Protein AF-A0A1I7RP13-F1 (afdb_monomer)

Solvent-accessible surface area (backbone atoms only — not comparable to full-atom values): 6396 Å² total; per-residue (Å²): 140,80,85,76,80,79,86,77,96,67,92,75,75,81,77,69,73,82,74,88,54,72,74,55,56,82,70,42,98,62,65,102,80,65,80,78,46,69,79,62,45,48,62,58,51,45,52,50,60,63,71,65,62,62,75,65,49,73,57,56,54,47,50,45,69,74,74,38,69,60,47,80,76,36,73,68,51,27,49,52,52,48,52,50,53,51,43,52,53,50,55,52,49,61,72,68,54,130

Sequence (98 aa):
MTHICGGNGTESAYKYGKPTLTCTARFSSAGSTHTWSIDSLLPAFMFVVVRSQLQHLGAEIRLVADFCPQVRCNGEIALMFTMLQSAYIQICKERSNP

Foldseek 3Di:
DDDDDDDDDDPPPPPPPDPPPVVLCVLDPDDDPDDDDPVSCLVVVLVCLVVVPDPPLVVVLVVCVVPPCCLVVPPVNVVVSVSSVVSVVVVVVVVVPD

Mean predicted aligned error: 12.42 Å

Structure (mmCIF, N/CA/C/O backbone):
data_AF-A0A1I7RP13-F1
#
_entry.id   AF-A0A1I7RP13-F1
#
loop_
_atom_site.group_PDB
_atom_site.id
_atom_site.type_symbol
_atom_site.label_atom_id
_atom_site.label_alt_id
_atom_site.label_comp_id
_atom_site.label_asym_id
_atom_site.label_entity_id
_atom_site.label_seq_id
_atom_site.pdbx_PDB_ins_code
_atom_site.Cartn_x
_atom_site.Cartn_y
_atom_site.Cartn_z
_atom_site.occupancy
_atom_site.B_iso_or_equiv
_atom_site.auth_seq_id
_atom_site.auth_comp_id
_atom_site.auth_asym_id
_atom_site.auth_atom_id
_atom_site.pdbx_PDB_model_num
ATOM 1 N N . MET A 1 1 ? 15.307 -22.060 -15.946 1.00 39.72 1 MET A N 1
ATOM 2 C CA . MET A 1 1 ? 15.306 -20.762 -16.652 1.00 39.72 1 MET A CA 1
ATOM 3 C C . MET A 1 1 ? 15.032 -19.660 -15.632 1.00 39.72 1 MET A C 1
ATOM 5 O O . MET A 1 1 ? 13.934 -19.129 -15.562 1.00 39.72 1 MET A O 1
ATOM 9 N N . THR A 1 2 ? 15.998 -19.389 -14.756 1.00 32.62 2 THR A N 1
ATOM 10 C CA . THR A 1 2 ? 15.939 -18.313 -13.759 1.00 32.62 2 THR A CA 1
ATOM 11 C C . THR A 1 2 ? 16.735 -17.145 -14.318 1.00 32.62 2 THR A C 1
ATOM 13 O O . THR A 1 2 ? 17.959 -17.192 -14.386 1.00 32.62 2 THR A O 1
ATOM 16 N N . HIS A 1 3 ? 16.031 -16.123 -14.799 1.00 31.14 3 HIS A N 1
ATOM 17 C CA . HIS A 1 3 ? 16.658 -14.906 -15.296 1.00 31.14 3 HIS A CA 1
ATOM 18 C C . HIS A 1 3 ? 17.025 -14.032 -14.090 1.00 31.14 3 HIS A C 1
ATOM 20 O O . HIS A 1 3 ? 16.190 -13.307 -13.553 1.00 31.14 3 HIS A O 1
ATOM 26 N N . ILE A 1 4 ? 18.266 -14.166 -13.621 1.00 50.38 4 ILE A N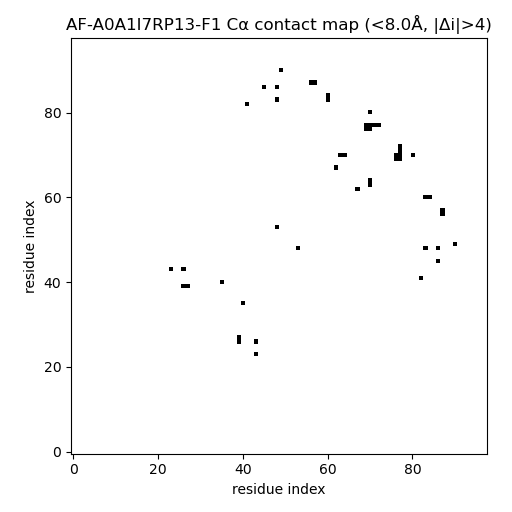 1
ATOM 27 C CA . ILE A 1 4 ? 18.866 -13.257 -12.644 1.00 50.38 4 ILE A CA 1
ATOM 28 C C . ILE A 1 4 ? 19.181 -11.959 -13.390 1.00 50.38 4 ILE A C 1
ATOM 30 O O . ILE A 1 4 ? 20.082 -11.923 -14.225 1.00 50.38 4 ILE A O 1
ATOM 34 N N . CYS A 1 5 ? 18.414 -10.899 -13.128 1.00 43.59 5 CYS A N 1
ATOM 35 C CA . CYS A 1 5 ? 18.756 -9.567 -13.616 1.00 43.59 5 CYS A CA 1
ATOM 36 C C . CYS A 1 5 ? 19.941 -9.052 -12.789 1.00 43.59 5 CYS A C 1
ATOM 38 O O . CYS A 1 5 ? 19.821 -8.851 -11.581 1.00 43.59 5 CYS A O 1
ATOM 40 N N . GLY A 1 6 ? 21.093 -8.923 -13.450 1.00 37.78 6 GLY A N 1
ATOM 41 C CA . GLY A 1 6 ? 22.356 -8.498 -12.860 1.00 37.78 6 GLY A CA 1
ATOM 42 C C . GLY A 1 6 ? 22.275 -7.114 -12.223 1.00 37.78 6 GLY A C 1
ATOM 43 O O . GLY A 1 6 ? 21.700 -6.182 -12.784 1.00 37.78 6 GLY A O 1
ATOM 44 N N . GLY A 1 7 ? 22.875 -7.002 -11.041 1.00 44.38 7 GLY A N 1
ATOM 45 C CA . GLY A 1 7 ? 23.142 -5.726 -10.403 1.00 44.38 7 GLY A CA 1
ATOM 46 C C . GLY A 1 7 ? 24.355 -5.059 -11.039 1.00 44.38 7 GLY A C 1
ATOM 47 O O . GLY A 1 7 ? 25.403 -5.682 -11.166 1.00 44.38 7 GLY A O 1
ATOM 48 N N . ASN A 1 8 ? 24.213 -3.778 -11.363 1.00 36.03 8 ASN A N 1
ATOM 49 C CA . ASN A 1 8 ? 25.332 -2.851 -11.420 1.00 36.03 8 ASN A CA 1
ATOM 50 C C . ASN A 1 8 ? 25.060 -1.768 -10.378 1.00 36.03 8 ASN A C 1
ATOM 52 O O . ASN A 1 8 ? 24.105 -1.001 -10.491 1.00 36.03 8 ASN A O 1
ATOM 56 N N . GLY A 1 9 ? 25.887 -1.753 -9.333 1.00 42.88 9 GLY A N 1
ATOM 57 C CA . GLY A 1 9 ? 25.930 -0.671 -8.366 1.00 42.88 9 GLY A CA 1
ATOM 58 C C . GLY A 1 9 ? 26.467 0.586 -9.036 1.00 42.88 9 GLY A C 1
ATOM 59 O O . GLY A 1 9 ? 27.657 0.690 -9.312 1.00 42.88 9 GLY A O 1
ATOM 60 N N . THR A 1 10 ? 25.583 1.545 -9.274 1.00 36.41 10 THR A N 1
ATOM 61 C CA . THR A 1 10 ? 25.945 2.952 -9.422 1.00 36.41 10 THR A CA 1
ATOM 62 C C . THR A 1 10 ? 25.022 3.736 -8.512 1.00 36.41 10 THR A C 1
ATOM 64 O O . THR A 1 10 ? 23.804 3.710 -8.687 1.00 36.41 10 THR A O 1
ATOM 67 N N . GLU A 1 11 ? 25.632 4.373 -7.520 1.00 44.59 11 GLU A N 1
ATOM 68 C CA . GLU A 1 11 ? 25.069 5.315 -6.561 1.00 44.59 11 GLU A CA 1
ATOM 69 C C . GLU A 1 11 ? 24.115 6.304 -7.256 1.00 44.59 11 GLU A C 1
ATOM 71 O O . GLU A 1 11 ? 24.512 7.348 -7.769 1.00 44.59 11 GLU A O 1
ATOM 76 N N . SER A 1 12 ? 22.832 5.946 -7.326 1.00 36.12 12 SER A N 1
ATOM 77 C CA . SER A 1 12 ? 21.787 6.843 -7.807 1.00 36.12 12 SER A CA 1
ATOM 78 C C . SER A 1 12 ? 21.412 7.753 -6.654 1.00 36.12 12 SER A C 1
ATOM 80 O O . SER A 1 12 ? 20.497 7.478 -5.882 1.00 36.12 12 SER A O 1
ATOM 82 N N . ALA A 1 13 ? 22.160 8.846 -6.520 1.00 37.97 13 ALA A N 1
ATOM 83 C CA . ALA A 1 13 ? 21.709 10.008 -5.781 1.00 37.97 13 ALA A CA 1
ATOM 84 C C . ALA A 1 13 ? 20.325 10.387 -6.325 1.00 37.97 13 ALA A C 1
ATOM 86 O O . ALA A 1 13 ? 20.212 10.862 -7.456 1.00 37.97 13 ALA A O 1
ATOM 87 N N . TYR A 1 14 ? 19.278 10.117 -5.544 1.00 40.72 14 TYR A N 1
ATOM 88 C CA . TYR A 1 14 ? 17.891 10.397 -5.892 1.00 40.72 14 TYR A CA 1
ATOM 89 C C . TYR A 1 14 ? 17.730 11.886 -6.216 1.00 40.72 14 TYR A C 1
ATOM 91 O O . TYR A 1 14 ? 17.501 12.724 -5.344 1.00 40.72 14 TYR A O 1
ATOM 99 N N . LYS A 1 15 ? 17.856 12.233 -7.498 1.00 37.25 15 LYS A N 1
ATOM 100 C CA . LYS A 1 15 ? 17.541 13.551 -8.046 1.00 37.25 15 LYS A CA 1
ATOM 101 C C . LYS A 1 15 ? 16.044 13.644 -8.331 1.00 37.25 15 LYS A C 1
ATOM 103 O O . LYS A 1 15 ? 15.638 13.970 -9.441 1.00 37.25 15 LYS A O 1
ATOM 108 N N . TYR A 1 16 ? 15.209 13.405 -7.324 1.00 43.62 16 TYR A N 1
ATOM 109 C CA . TYR A 1 16 ? 13.884 14.015 -7.347 1.00 43.62 16 TYR A CA 1
ATOM 110 C C . TYR A 1 16 ? 14.104 15.501 -7.070 1.00 43.62 16 TYR A C 1
ATOM 112 O O . TYR A 1 16 ? 14.565 15.882 -5.993 1.00 43.62 16 TYR A O 1
ATOM 120 N N . GLY A 1 17 ? 13.898 16.327 -8.102 1.00 38.38 17 GLY A N 1
ATOM 121 C CA . GLY A 1 17 ? 14.048 17.777 -8.030 1.00 38.38 17 GLY A CA 1
ATOM 122 C C . GLY A 1 17 ? 13.388 18.298 -6.765 1.00 38.38 17 GLY A C 1
ATOM 123 O O . GLY A 1 17 ? 12.254 17.922 -6.495 1.00 38.38 17 GLY A O 1
ATOM 124 N N . LYS A 1 18 ? 14.134 19.086 -5.976 1.00 48.31 18 LYS A N 1
ATOM 125 C CA . LYS A 1 18 ? 13.728 19.546 -4.646 1.00 48.31 18 LYS A CA 1
ATOM 126 C C . LYS A 1 18 ? 12.289 20.061 -4.703 1.00 48.31 18 LYS A C 1
ATOM 128 O O . LYS A 1 18 ? 12.083 21.182 -5.172 1.00 48.31 18 LYS A O 1
ATOM 133 N N . PRO A 1 19 ? 11.293 19.299 -4.222 1.00 42.44 19 PRO A N 1
ATOM 134 C CA . PRO A 1 19 ? 10.023 19.907 -3.953 1.00 42.44 19 PRO A CA 1
ATOM 135 C C . PRO A 1 19 ? 10.292 20.704 -2.686 1.00 42.44 19 PRO A C 1
ATOM 137 O O . PRO A 1 19 ? 10.506 20.140 -1.612 1.00 42.44 19 PRO A O 1
ATOM 140 N N . THR A 1 20 ? 10.361 22.025 -2.813 1.00 50.00 20 THR A N 1
ATOM 141 C CA . THR A 1 20 ? 10.271 22.939 -1.674 1.00 50.00 20 THR A CA 1
ATOM 142 C C . THR A 1 20 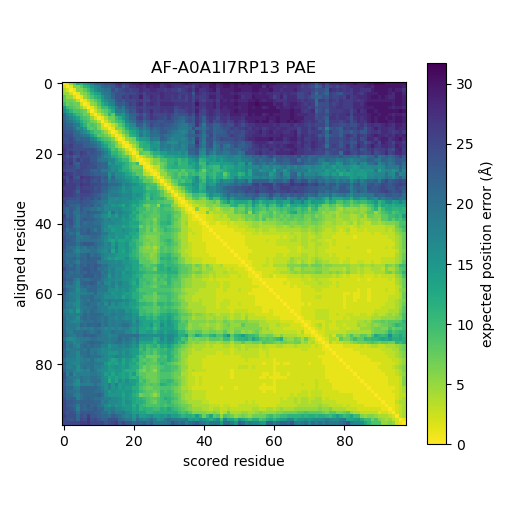? 8.857 22.815 -1.100 1.00 50.00 20 THR A C 1
ATOM 144 O O . THR A 1 20 ? 8.026 23.706 -1.217 1.00 50.00 20 THR A O 1
ATOM 147 N N . LEU A 1 21 ? 8.551 21.654 -0.529 1.00 51.31 21 LEU A N 1
ATOM 148 C CA . LEU A 1 21 ? 7.384 21.402 0.288 1.00 51.31 21 LEU A CA 1
ATOM 149 C C . LEU A 1 21 ? 7.786 21.840 1.693 1.00 51.31 21 LEU A C 1
ATOM 151 O O . LEU A 1 21 ? 8.312 21.071 2.494 1.00 51.31 21 LEU A O 1
ATOM 155 N N . THR A 1 22 ? 7.575 23.122 1.979 1.00 51.62 22 THR A N 1
ATOM 156 C CA . THR A 1 22 ? 7.772 23.755 3.295 1.00 51.62 22 THR A CA 1
ATOM 157 C C . THR A 1 22 ? 7.090 22.994 4.439 1.00 51.62 22 THR A C 1
ATOM 159 O O . THR A 1 22 ? 7.497 23.135 5.590 1.00 51.62 22 THR A O 1
ATOM 162 N N . CYS A 1 23 ? 6.096 22.146 4.150 1.00 51.84 23 CYS A N 1
ATOM 163 C CA . CYS A 1 23 ? 5.424 21.307 5.140 1.00 51.84 23 CYS A CA 1
ATOM 164 C C . CYS A 1 23 ? 6.300 20.176 5.708 1.00 51.84 23 CYS A C 1
ATOM 166 O O . CYS A 1 23 ? 6.069 19.771 6.847 1.00 51.84 23 CYS A O 1
ATOM 168 N N . THR A 1 24 ? 7.331 19.707 4.996 1.00 52.53 24 THR A N 1
ATOM 169 C CA . THR A 1 24 ? 8.203 18.635 5.505 1.00 52.53 24 THR A CA 1
ATOM 170 C C . THR A 1 24 ? 9.202 19.150 6.546 1.00 52.53 24 THR A C 1
ATOM 172 O O . T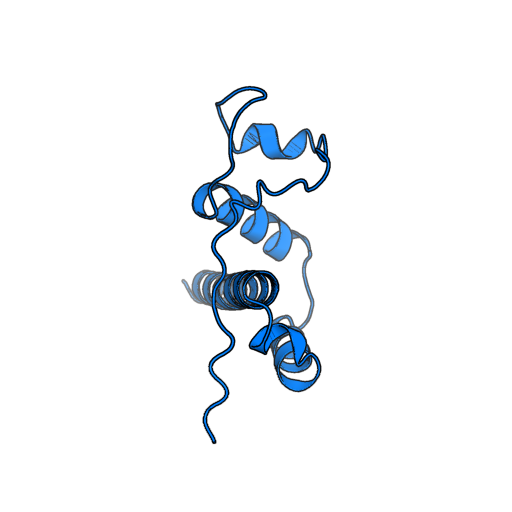HR A 1 24 ? 9.646 18.384 7.391 1.00 52.53 24 THR A O 1
ATOM 175 N N . ALA A 1 25 ? 9.491 20.458 6.590 1.00 56.34 25 ALA A N 1
ATOM 176 C CA . ALA A 1 25 ? 10.358 21.054 7.617 1.00 56.34 25 ALA A CA 1
ATOM 177 C C . ALA A 1 25 ? 9.835 20.836 9.052 1.00 56.34 25 ALA A C 1
ATOM 179 O O . ALA A 1 25 ? 10.608 20.826 10.000 1.00 56.34 25 ALA A O 1
ATOM 180 N N . ARG A 1 26 ? 8.526 20.604 9.230 1.00 58.84 26 ARG A N 1
ATOM 181 C CA . ARG A 1 26 ? 7.946 20.224 10.533 1.00 58.84 26 ARG A CA 1
ATOM 182 C C . ARG A 1 26 ? 8.388 18.838 11.015 1.00 58.84 26 ARG A C 1
ATOM 184 O O . ARG A 1 26 ? 8.310 18.581 12.209 1.00 58.84 26 ARG A O 1
ATOM 191 N N . PHE A 1 27 ? 8.829 17.965 10.112 1.00 56.12 27 PHE A N 1
ATOM 192 C CA . PHE A 1 27 ? 9.245 16.593 10.415 1.00 56.12 27 PHE A CA 1
ATOM 193 C C . PHE A 1 27 ? 10.771 16.423 10.500 1.00 56.12 27 PHE A C 1
ATOM 195 O O . PHE A 1 27 ? 11.232 15.351 10.877 1.00 56.12 27 PHE A O 1
ATOM 202 N N . SER A 1 28 ? 11.567 17.454 10.183 1.00 51.22 28 SER A N 1
ATOM 203 C CA . SER A 1 28 ? 13.028 17.418 10.333 1.00 51.22 28 SER A CA 1
ATOM 204 C C . SER A 1 28 ? 13.545 18.695 10.975 1.00 51.22 28 SER A C 1
ATOM 206 O O . SER A 1 28 ? 13.284 19.797 10.506 1.00 51.22 28 SER A O 1
ATOM 208 N N . SER A 1 29 ? 14.330 18.532 12.039 1.00 51.72 29 SER A N 1
ATOM 209 C CA . SER A 1 29 ? 15.040 19.631 12.701 1.00 51.72 29 SER A CA 1
ATOM 210 C C . SER A 1 29 ? 16.317 20.055 11.954 1.00 51.72 29 SER A C 1
ATOM 212 O O . SER A 1 29 ? 17.007 20.967 12.410 1.00 51.72 29 SER A O 1
ATOM 214 N N . ALA A 1 30 ? 16.677 19.393 10.848 1.00 52.50 30 ALA A N 1
ATOM 215 C CA . ALA A 1 30 ? 17.935 19.614 10.144 1.00 52.50 30 ALA A CA 1
ATOM 216 C C . ALA A 1 30 ? 17.718 20.436 8.864 1.00 52.50 30 ALA A C 1
ATOM 218 O O . ALA A 1 30 ? 16.813 20.165 8.079 1.00 52.50 30 ALA A O 1
ATOM 219 N N . GLY A 1 31 ? 18.562 21.455 8.671 1.00 54.88 31 GLY A N 1
ATOM 220 C CA . GLY A 1 31 ? 18.524 22.381 7.538 1.00 54.88 31 GLY A CA 1
ATOM 221 C C . GLY A 1 31 ? 18.709 21.734 6.155 1.00 54.88 31 GLY A C 1
ATOM 222 O O . GLY A 1 31 ? 18.692 20.519 5.982 1.00 54.88 31 GLY A O 1
ATOM 223 N N . SER A 1 32 ? 18.889 22.583 5.142 1.00 53.28 32 SER A N 1
ATOM 224 C CA . SER A 1 32 ? 18.742 22.344 3.689 1.00 53.28 32 SER A CA 1
ATOM 225 C C . SER A 1 32 ? 19.573 21.219 3.026 1.00 53.28 32 SER A C 1
ATOM 227 O O . SER A 1 32 ? 19.496 21.050 1.799 1.00 53.28 32 SER A O 1
ATOM 229 N N . THR A 1 33 ? 20.316 20.426 3.801 1.00 58.25 33 THR A N 1
ATOM 230 C CA . THR A 1 33 ? 21.181 19.308 3.382 1.00 58.25 33 THR A CA 1
ATOM 231 C C . THR A 1 33 ? 20.778 17.952 3.982 1.00 58.25 33 THR A C 1
ATOM 233 O O . THR A 1 33 ? 21.564 17.010 3.951 1.00 58.25 33 THR A O 1
ATOM 236 N N . HI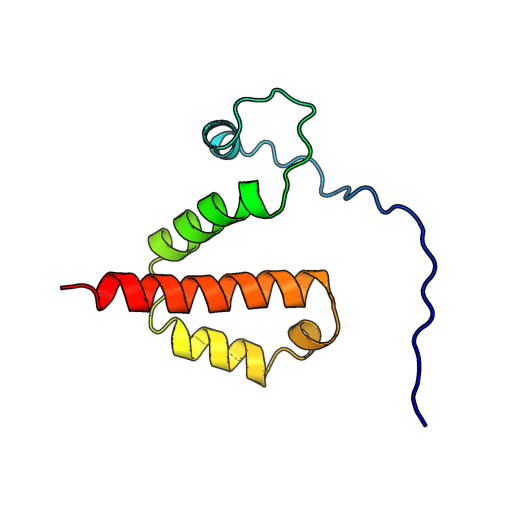S A 1 34 ? 19.567 17.817 4.528 1.00 59.09 34 HIS A N 1
ATOM 237 C CA . HIS A 1 34 ? 19.124 16.559 5.129 1.00 59.09 34 HIS A CA 1
ATOM 238 C C . HIS A 1 34 ? 18.677 15.521 4.080 1.00 59.09 34 HIS A C 1
ATOM 240 O O . HIS A 1 34 ? 17.714 15.743 3.341 1.00 59.09 34 HIS A O 1
ATOM 246 N N . THR A 1 35 ? 19.354 14.369 4.032 1.00 63.50 35 THR A N 1
ATOM 247 C CA . THR A 1 35 ? 18.881 13.169 3.328 1.00 63.50 35 THR A CA 1
ATOM 248 C C . THR A 1 35 ? 17.823 12.483 4.180 1.00 63.50 35 THR A C 1
ATOM 250 O O . THR A 1 35 ? 18.131 11.956 5.247 1.00 63.50 35 THR A O 1
ATOM 253 N N . TRP A 1 36 ? 16.576 12.508 3.720 1.00 67.94 36 TRP A N 1
ATOM 254 C CA . TRP A 1 36 ? 15.461 11.891 4.430 1.00 67.94 36 TRP A CA 1
ATOM 255 C C . TRP A 1 36 ? 15.603 10.370 4.415 1.00 67.94 36 TRP A C 1
ATOM 257 O O . TRP A 1 36 ? 15.591 9.761 3.345 1.00 67.94 36 TRP A O 1
ATOM 267 N N . SER A 1 37 ? 15.718 9.761 5.599 1.00 76.94 37 SER A N 1
ATOM 268 C CA . SER A 1 37 ? 15.512 8.318 5.727 1.00 76.94 37 SER A CA 1
ATOM 269 C C . SER A 1 37 ? 14.039 7.997 5.490 1.00 76.94 37 SER A C 1
ATOM 271 O O . SER A 1 37 ? 13.150 8.808 5.774 1.00 76.94 37 SER A O 1
ATOM 273 N N . ILE A 1 38 ? 13.773 6.781 5.026 1.00 74.25 38 ILE A N 1
ATOM 274 C CA . ILE A 1 38 ? 12.420 6.238 4.926 1.00 74.25 38 ILE A CA 1
ATOM 275 C C . ILE A 1 38 ? 11.674 6.300 6.267 1.00 74.25 38 ILE A C 1
ATOM 277 O O . ILE A 1 38 ? 10.490 6.630 6.288 1.00 74.25 38 ILE A O 1
ATOM 281 N N . ASP A 1 39 ? 12.376 6.108 7.387 1.00 81.06 39 ASP A N 1
ATOM 282 C CA . ASP A 1 39 ? 11.807 6.218 8.737 1.00 81.06 39 ASP A CA 1
ATOM 283 C C . ASP A 1 39 ? 11.332 7.636 9.067 1.00 81.06 39 ASP A C 1
ATOM 285 O O . ASP A 1 39 ? 10.358 7.820 9.790 1.00 81.06 39 ASP A O 1
ATOM 289 N N . SER A 1 40 ? 11.995 8.655 8.517 1.00 79.94 40 SER A N 1
ATOM 290 C CA . SER A 1 40 ? 11.605 10.056 8.701 1.00 79.94 40 SER A CA 1
ATOM 291 C C . SER A 1 40 ? 10.434 10.449 7.795 1.00 79.94 40 SER A C 1
ATOM 293 O O . SER A 1 40 ? 9.678 11.362 8.125 1.00 79.94 40 SER A O 1
ATOM 295 N N . LEU A 1 41 ? 10.266 9.762 6.660 1.00 79.06 41 LEU A N 1
ATOM 296 C CA . LEU A 1 41 ? 9.179 10.002 5.708 1.00 79.06 41 LEU A CA 1
ATOM 297 C C . LEU A 1 41 ? 7.890 9.255 6.085 1.00 79.06 41 LEU A C 1
ATOM 299 O O . LEU A 1 41 ? 6.793 9.754 5.827 1.00 79.06 41 LEU A O 1
ATOM 303 N N . LEU A 1 42 ? 8.005 8.082 6.711 1.00 84.44 42 LEU A N 1
ATOM 304 C CA . LEU A 1 42 ? 6.872 7.214 7.035 1.00 84.44 42 LEU A CA 1
ATOM 305 C C . LEU A 1 42 ? 5.778 7.903 7.886 1.00 84.44 42 LEU A C 1
ATOM 307 O O . LEU A 1 42 ? 4.601 7.747 7.553 1.00 84.44 42 LEU A O 1
ATOM 311 N N . PRO A 1 43 ? 6.091 8.723 8.912 1.00 85.88 43 PRO A N 1
ATOM 312 C CA . PRO A 1 43 ? 5.077 9.456 9.673 1.00 85.88 43 PRO A CA 1
ATOM 313 C C . PRO A 1 43 ? 4.331 10.498 8.834 1.00 85.88 43 PRO A C 1
ATOM 315 O O . PRO A 1 43 ? 3.115 10.648 8.959 1.00 85.88 43 PRO A O 1
ATOM 318 N N . ALA A 1 44 ? 5.041 11.203 7.948 1.00 86.06 44 ALA A N 1
ATOM 319 C CA . ALA A 1 44 ? 4.427 12.165 7.039 1.00 86.06 44 ALA A CA 1
ATOM 320 C C . ALA A 1 44 ? 3.517 11.455 6.026 1.00 86.06 44 ALA A C 1
ATOM 322 O O . ALA A 1 44 ? 2.404 11.911 5.760 1.00 86.06 44 ALA A O 1
ATOM 323 N N . PHE A 1 45 ? 3.952 10.301 5.515 1.00 88.75 45 PHE A N 1
ATOM 324 C CA . PHE A 1 45 ? 3.143 9.454 4.644 1.00 88.75 45 PHE A CA 1
ATOM 325 C C . PHE A 1 45 ? 1.861 8.981 5.344 1.00 88.75 45 PHE A C 1
ATOM 327 O O . PHE A 1 45 ? 0.767 9.175 4.817 1.00 88.75 45 PHE A O 1
ATOM 334 N N . MET A 1 46 ? 1.974 8.452 6.565 1.00 90.62 46 MET A N 1
ATOM 335 C CA . MET A 1 46 ? 0.827 8.062 7.393 1.00 90.62 46 MET A CA 1
ATOM 336 C C . MET A 1 46 ? -0.157 9.217 7.591 1.00 90.62 46 MET A C 1
ATOM 338 O O . MET A 1 46 ? -1.360 9.050 7.390 1.00 90.62 46 MET A O 1
ATOM 342 N N . PHE A 1 47 ? 0.348 10.407 7.929 1.00 91.12 47 PHE A N 1
ATOM 343 C CA . PHE A 1 47 ? -0.481 11.599 8.097 1.00 91.12 47 PHE A CA 1
ATOM 344 C C . PHE A 1 47 ? -1.289 11.918 6.833 1.00 91.12 47 PHE A C 1
ATOM 346 O O . PHE A 1 47 ? -2.492 12.178 6.915 1.00 91.12 47 PHE A O 1
ATOM 353 N N . VAL A 1 48 ? -0.652 11.859 5.661 1.00 91.88 48 VAL A N 1
ATOM 354 C CA . VAL A 1 48 ? -1.319 12.095 4.374 1.00 91.88 48 VAL A CA 1
ATOM 355 C C . VAL A 1 48 ? -2.383 11.031 4.099 1.00 91.88 48 VAL A C 1
ATOM 357 O O . VAL A 1 48 ? -3.501 11.393 3.738 1.00 91.88 48 VAL A O 1
ATOM 360 N N . VAL A 1 49 ? -2.080 9.747 4.314 1.00 93.00 49 VAL A N 1
ATOM 361 C CA . VAL A 1 49 ? -3.025 8.634 4.089 1.00 93.00 49 VAL A CA 1
ATOM 362 C C . VAL A 1 49 ? -4.249 8.728 5.006 1.00 93.00 49 VAL A C 1
ATOM 364 O O . VAL A 1 49 ? -5.369 8.465 4.576 1.00 93.00 49 VAL A O 1
ATOM 367 N N . VAL A 1 50 ? -4.069 9.141 6.262 1.00 91.00 50 VAL A N 1
ATOM 368 C CA . VAL A 1 50 ? -5.192 9.344 7.190 1.00 91.00 50 VAL A CA 1
ATOM 369 C C . VAL A 1 50 ? -6.042 10.542 6.761 1.00 91.00 50 VAL A C 1
ATOM 371 O O . VAL A 1 50 ? -7.274 10.478 6.767 1.00 91.00 50 VAL A O 1
ATOM 374 N N . ARG A 1 51 ? -5.402 11.653 6.379 1.00 90.88 51 ARG A N 1
ATOM 375 C CA . ARG A 1 51 ? -6.098 12.905 6.040 1.00 90.88 51 ARG A CA 1
ATOM 376 C C . ARG A 1 51 ? -6.765 12.882 4.673 1.00 90.88 51 ARG A C 1
ATOM 378 O O . ARG A 1 51 ? -7.716 13.637 4.487 1.00 90.88 51 ARG A O 1
ATOM 385 N N . SER A 1 52 ? -6.315 12.032 3.755 1.00 91.75 52 SER A N 1
ATOM 386 C CA . SER A 1 52 ? -6.929 11.870 2.436 1.00 91.75 52 SER A CA 1
ATOM 387 C C . SER A 1 52 ? -8.304 11.199 2.488 1.00 91.75 52 SER A C 1
ATOM 389 O O . SER A 1 52 ? -9.038 11.287 1.510 1.00 91.75 52 SER A O 1
ATOM 391 N N . GLN A 1 53 ? -8.677 10.575 3.618 1.00 90.19 53 GLN A N 1
ATOM 392 C CA . GLN A 1 53 ? -9.995 9.960 3.833 1.00 90.19 53 GLN A CA 1
ATOM 393 C C . GLN A 1 53 ? -10.407 9.012 2.694 1.00 90.19 53 GLN A C 1
ATOM 395 O O . GLN A 1 53 ? -11.563 9.004 2.264 1.00 90.19 53 GLN A O 1
ATOM 400 N N . LEU A 1 54 ? -9.453 8.214 2.201 1.00 90.25 54 LEU A N 1
ATOM 401 C CA 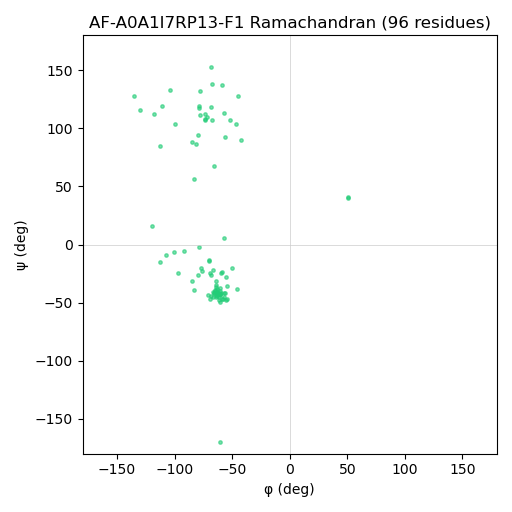. LEU A 1 54 ? -9.684 7.264 1.114 1.00 90.25 54 LEU A CA 1
ATOM 402 C C . LEU A 1 54 ? -10.807 6.293 1.491 1.00 90.25 54 LEU A C 1
ATOM 404 O O . LEU A 1 54 ? -10.682 5.487 2.419 1.00 90.25 54 LEU A O 1
ATOM 408 N N . GLN A 1 55 ? -11.922 6.394 0.770 1.00 91.75 55 GLN A N 1
ATOM 409 C CA . GLN A 1 55 ? -13.064 5.511 0.958 1.00 91.75 55 GLN A CA 1
ATOM 410 C C . GLN A 1 55 ? -12.684 4.103 0.516 1.00 91.75 55 GLN A C 1
ATOM 412 O O . GLN A 1 55 ? -12.006 3.923 -0.489 1.00 91.75 55 GLN A O 1
ATOM 417 N N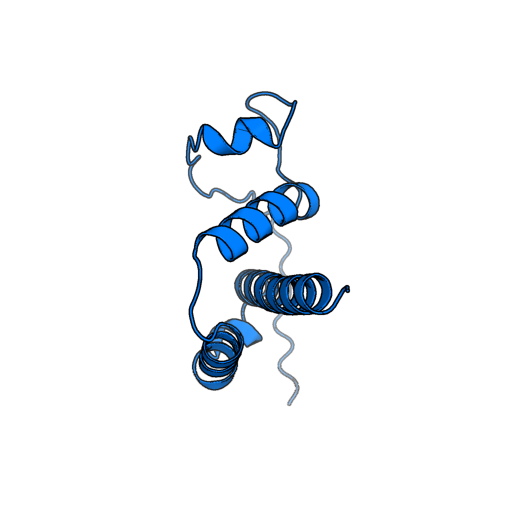 . HIS A 1 56 ? -13.106 3.107 1.294 1.00 93.44 56 HIS A N 1
ATOM 418 C CA . HIS A 1 56 ? -12.844 1.694 1.006 1.00 93.44 56 HIS A CA 1
ATOM 419 C C . HIS A 1 56 ? -11.361 1.392 0.716 1.00 93.44 56 HIS A C 1
ATOM 421 O O . HIS A 1 56 ? -11.054 0.570 -0.141 1.00 93.44 56 HIS A O 1
ATOM 427 N N . LEU A 1 57 ? -10.436 2.021 1.455 1.00 93.19 57 LEU A N 1
ATOM 428 C CA . LEU A 1 57 ? -8.986 1.915 1.236 1.00 93.19 57 LEU A CA 1
ATOM 429 C C . LEU A 1 57 ? -8.484 0.471 1.021 1.00 93.19 57 LEU A C 1
ATOM 431 O O . LEU A 1 57 ? -7.635 0.235 0.167 1.00 93.19 57 LEU A O 1
ATOM 435 N N . GLY A 1 58 ? -9.032 -0.515 1.738 1.00 94.69 58 GLY A N 1
ATOM 436 C CA . GLY A 1 58 ? -8.674 -1.924 1.544 1.00 94.69 58 GLY A CA 1
ATOM 437 C C . GLY A 1 58 ? -9.034 -2.490 0.159 1.00 94.69 58 GLY A C 1
ATOM 438 O O . GLY A 1 58 ? -8.285 -3.309 -0.372 1.00 94.69 58 GLY A O 1
ATOM 439 N N . ALA A 1 59 ? -10.145 -2.052 -0.442 1.00 96.62 59 ALA A N 1
ATOM 440 C CA . ALA A 1 59 ? -10.530 -2.431 -1.803 1.00 96.62 59 ALA A CA 1
ATOM 441 C C . ALA A 1 59 ? -9.612 -1.778 -2.844 1.00 96.62 59 ALA A C 1
ATOM 443 O O . ALA A 1 59 ? -9.125 -2.473 -3.732 1.00 96.62 59 ALA A O 1
ATOM 444 N N . GLU A 1 60 ? -9.296 -0.491 -2.685 1.00 96.56 60 GLU A N 1
ATOM 445 C CA . GLU A 1 60 ? -8.374 0.223 -3.580 1.00 96.56 60 GLU A CA 1
ATOM 446 C C . GLU A 1 60 ? -6.967 -0.394 -3.560 1.00 96.56 60 GLU A C 1
ATOM 448 O O . GLU A 1 60 ? -6.351 -0.606 -4.604 1.00 96.56 60 GLU A O 1
ATOM 453 N N . ILE A 1 61 ? -6.468 -0.776 -2.378 1.00 95.88 61 ILE A N 1
ATOM 454 C CA . ILE A 1 61 ? -5.186 -1.488 -2.248 1.00 95.88 61 ILE A CA 1
ATOM 455 C C . ILE A 1 61 ? -5.218 -2.819 -3.007 1.00 95.88 61 ILE A C 1
ATOM 457 O O . ILE A 1 61 ? -4.247 -3.164 -3.682 1.00 95.88 61 ILE A O 1
ATOM 461 N N . ARG A 1 62 ? -6.318 -3.576 -2.913 1.00 96.06 62 ARG A N 1
ATOM 462 C CA . ARG A 1 62 ? -6.467 -4.842 -3.643 1.00 96.06 62 ARG A CA 1
ATOM 463 C C . ARG A 1 62 ? -6.526 -4.620 -5.152 1.00 96.06 62 ARG A C 1
ATOM 465 O O . ARG A 1 62 ? -5.838 -5.324 -5.881 1.00 96.06 62 ARG A O 1
ATOM 472 N N . LEU A 1 63 ? -7.251 -3.597 -5.602 1.00 96.12 63 LEU A N 1
ATOM 473 C CA . LEU A 1 63 ? -7.301 -3.204 -7.009 1.00 96.12 63 LEU A CA 1
ATOM 474 C C . LEU A 1 63 ? -5.887 -2.945 -7.548 1.00 96.12 63 LEU A C 1
ATOM 476 O O . LEU A 1 63 ? -5.508 -3.499 -8.578 1.00 96.12 63 LEU A O 1
ATOM 480 N N . VAL A 1 64 ? -5.067 -2.179 -6.826 1.00 94.88 64 VAL A N 1
ATOM 481 C CA . VAL A 1 64 ? -3.675 -1.926 -7.230 1.00 94.88 64 VAL A CA 1
ATOM 482 C C . VAL A 1 64 ? -2.844 -3.218 -7.248 1.00 94.88 64 VAL A C 1
ATOM 484 O O . VAL A 1 64 ? -2.085 -3.435 -8.192 1.00 94.88 64 VAL A O 1
ATOM 487 N N . ALA A 1 65 ? -2.991 -4.100 -6.254 1.00 93.62 65 ALA A N 1
ATOM 488 C CA . ALA A 1 65 ? -2.264 -5.376 -6.218 1.00 93.62 65 ALA A CA 1
ATOM 489 C C . ALA A 1 65 ? -2.582 -6.281 -7.424 1.00 93.62 65 ALA A C 1
ATOM 491 O O . ALA A 1 65 ? -1.691 -6.957 -7.955 1.00 93.62 65 ALA A O 1
ATOM 492 N N . ASP A 1 66 ? -3.843 -6.278 -7.853 1.00 95.31 66 ASP A N 1
ATOM 493 C CA . ASP A 1 66 ? -4.341 -7.164 -8.900 1.00 95.31 66 ASP A CA 1
ATOM 494 C C . ASP A 1 66 ? -4.044 -6.610 -10.301 1.00 95.31 66 ASP A C 1
ATOM 496 O O . ASP A 1 66 ? -3.635 -7.363 -11.190 1.00 95.31 66 ASP A O 1
ATOM 500 N N . PHE A 1 67 ? -4.167 -5.291 -10.493 1.00 96.06 67 PHE A N 1
ATOM 501 C CA . PHE A 1 67 ? -4.122 -4.664 -11.820 1.00 96.06 67 PHE A CA 1
ATOM 502 C C . PHE A 1 67 ? -2.848 -3.864 -12.127 1.00 96.06 67 PHE A C 1
ATOM 504 O O . PHE A 1 67 ? -2.637 -3.490 -13.282 1.00 96.06 67 PHE A O 1
ATOM 511 N N . CYS A 1 68 ? -1.960 -3.620 -11.158 1.00 93.56 68 CYS A N 1
ATOM 512 C CA . CYS A 1 68 ? -0.724 -2.863 -11.387 1.00 93.56 68 CYS A CA 1
ATOM 513 C C . CYS A 1 68 ? 0.525 -3.753 -11.241 1.00 93.56 68 CYS A C 1
ATOM 515 O O . CYS A 1 68 ? 1.164 -3.742 -10.192 1.00 93.56 68 CYS A O 1
ATOM 517 N N . PRO A 1 69 ? 0.969 -4.482 -12.286 1.00 87.88 69 PRO A N 1
ATOM 518 C CA . PRO A 1 69 ? 2.111 -5.403 -12.187 1.00 87.88 69 PRO A CA 1
ATOM 519 C C . PRO A 1 69 ? 3.427 -4.718 -11.779 1.00 87.88 69 PRO A C 1
ATOM 521 O O . PRO A 1 69 ? 4.289 -5.349 -11.171 1.00 87.88 69 PRO A O 1
ATOM 524 N N . GLN A 1 70 ? 3.560 -3.416 -12.047 1.00 87.94 70 GLN A N 1
ATOM 525 C CA . GLN A 1 70 ? 4.703 -2.589 -11.651 1.00 87.94 70 GLN A CA 1
ATOM 526 C C . GLN A 1 70 ? 4.994 -2.602 -10.142 1.00 87.94 70 GLN A C 1
ATOM 528 O O . GLN A 1 70 ? 6.155 -2.473 -9.757 1.00 87.94 70 GLN A O 1
ATOM 533 N N . VAL A 1 71 ? 3.984 -2.829 -9.290 1.00 89.69 71 VAL A N 1
ATOM 534 C CA . VAL A 1 71 ? 4.177 -2.918 -7.830 1.00 89.69 71 VAL A CA 1
ATOM 535 C C . VAL A 1 71 ? 4.921 -4.186 -7.401 1.00 89.69 71 VAL A C 1
ATOM 537 O O . VAL A 1 71 ? 5.366 -4.265 -6.264 1.00 89.69 71 VAL A O 1
ATOM 540 N N . ARG A 1 72 ? 5.071 -5.177 -8.293 1.00 82.88 72 ARG A N 1
ATOM 541 C CA . ARG A 1 72 ? 5.825 -6.416 -8.033 1.00 82.88 72 ARG A CA 1
ATOM 542 C C . ARG A 1 72 ? 7.259 -6.378 -8.558 1.00 82.88 72 ARG A C 1
ATOM 544 O O . ARG A 1 72 ? 8.097 -7.122 -8.064 1.00 82.88 72 ARG A O 1
ATOM 551 N N . CYS A 1 73 ? 7.537 -5.556 -9.568 1.00 82.19 73 CYS A N 1
ATOM 552 C CA . CYS A 1 73 ? 8.794 -5.625 -10.320 1.00 82.19 73 CYS A CA 1
ATOM 553 C C . CYS A 1 73 ? 9.714 -4.415 -10.121 1.00 82.19 73 CYS A C 1
ATOM 555 O O . CYS A 1 73 ? 10.884 -4.493 -10.481 1.00 82.19 73 CYS A O 1
ATOM 557 N N . ASN A 1 74 ? 9.218 -3.308 -9.563 1.00 88.31 74 ASN A N 1
ATOM 558 C CA . ASN A 1 74 ? 10.024 -2.119 -9.291 1.00 88.31 74 ASN A CA 1
ATOM 559 C C . ASN A 1 74 ? 10.202 -1.939 -7.779 1.00 88.31 74 ASN A C 1
ATOM 561 O O . ASN A 1 74 ? 9.215 -1.749 -7.075 1.00 88.31 74 ASN A O 1
ATOM 565 N N . GLY A 1 75 ? 11.447 -1.974 -7.295 1.00 87.38 75 GLY A N 1
ATOM 566 C CA . GLY A 1 75 ? 11.770 -1.923 -5.866 1.00 87.38 75 GLY A CA 1
ATOM 567 C C . GLY A 1 75 ? 11.218 -0.691 -5.147 1.00 87.38 75 GLY A C 1
ATOM 568 O O . GLY A 1 75 ? 10.659 -0.828 -4.063 1.00 87.38 75 GLY A O 1
ATOM 569 N N . GLU A 1 76 ? 11.291 0.493 -5.760 1.00 87.50 76 GLU A N 1
ATOM 570 C CA . GLU A 1 76 ? 10.779 1.729 -5.150 1.00 87.50 76 GLU A CA 1
ATOM 571 C C . GLU A 1 76 ? 9.250 1.729 -5.063 1.00 87.50 76 GLU A C 1
ATOM 573 O O . GLU A 1 76 ? 8.678 1.998 -4.007 1.00 87.50 76 GLU A O 1
ATOM 578 N N . ILE A 1 77 ? 8.575 1.369 -6.159 1.00 90.06 77 ILE A N 1
ATOM 579 C CA . ILE A 1 77 ? 7.107 1.310 -6.203 1.00 90.06 77 ILE A CA 1
ATOM 580 C C . ILE A 1 77 ? 6.595 0.212 -5.265 1.00 90.06 77 ILE A C 1
ATOM 582 O O . ILE A 1 77 ? 5.631 0.432 -4.534 1.00 90.06 77 ILE A O 1
ATOM 586 N N . ALA A 1 78 ? 7.249 -0.951 -5.246 1.00 90.81 78 ALA A N 1
ATOM 587 C CA . ALA A 1 78 ? 6.934 -2.054 -4.342 1.00 90.81 78 ALA A CA 1
ATOM 588 C C . ALA A 1 78 ? 7.067 -1.631 -2.874 1.00 90.81 78 ALA A C 1
ATOM 590 O O . ALA A 1 78 ? 6.212 -1.950 -2.044 1.00 90.81 78 ALA A O 1
ATOM 591 N N . LEU A 1 79 ? 8.109 -0.863 -2.558 1.00 91.44 79 LEU A N 1
ATOM 592 C CA . LEU A 1 79 ? 8.336 -0.318 -1.228 1.00 91.44 79 LEU A CA 1
ATOM 593 C C . LEU A 1 79 ? 7.255 0.706 -0.841 1.00 91.44 79 LEU A C 1
ATOM 595 O O . LEU A 1 79 ? 6.691 0.605 0.249 1.00 91.44 79 LEU A O 1
ATOM 599 N N . MET A 1 80 ? 6.880 1.628 -1.732 1.00 92.56 80 MET A N 1
ATOM 600 C CA . MET A 1 80 ? 5.778 2.572 -1.479 1.00 92.56 80 MET A CA 1
ATOM 601 C C . MET A 1 80 ? 4.434 1.859 -1.300 1.00 92.56 80 MET A C 1
ATOM 603 O O . MET A 1 80 ? 3.657 2.208 -0.410 1.00 92.56 80 MET A O 1
ATOM 607 N N . PHE A 1 81 ? 4.173 0.829 -2.104 1.00 94.62 81 PHE A N 1
ATOM 608 C CA . PHE A 1 81 ? 2.963 0.023 -1.990 1.00 94.62 81 PHE A CA 1
ATOM 609 C C . PHE A 1 81 ? 2.917 -0.753 -0.665 1.00 94.62 81 PHE A C 1
ATOM 611 O O . PHE A 1 81 ? 1.884 -0.785 0.002 1.00 94.62 81 PHE A O 1
ATOM 618 N N . THR A 1 82 ? 4.056 -1.288 -0.223 1.00 93.69 82 THR A N 1
ATOM 619 C CA . THR A 1 82 ? 4.189 -1.939 1.090 1.00 93.69 82 THR A CA 1
ATOM 620 C C . THR A 1 82 ? 3.949 -0.949 2.234 1.00 93.69 82 THR A C 1
ATOM 622 O O . THR A 1 82 ? 3.232 -1.269 3.185 1.00 93.69 82 THR A O 1
ATOM 625 N N . MET A 1 83 ? 4.477 0.278 2.140 1.00 94.06 83 MET A N 1
ATOM 626 C CA . MET A 1 83 ? 4.194 1.336 3.121 1.00 94.06 83 MET A CA 1
ATOM 627 C C . MET A 1 83 ? 2.698 1.667 3.185 1.00 94.06 83 MET A C 1
ATOM 629 O O . MET A 1 83 ? 2.160 1.826 4.279 1.00 94.06 83 MET A O 1
ATOM 633 N N . LEU A 1 84 ? 2.002 1.705 2.043 1.00 94.62 84 LEU A N 1
ATOM 634 C CA . LEU A 1 84 ? 0.551 1.909 1.993 1.00 94.62 84 LEU A CA 1
ATOM 635 C C . LEU A 1 84 ? -0.227 0.760 2.654 1.00 94.62 84 LEU A C 1
ATOM 637 O O . LEU A 1 84 ? -1.157 1.010 3.421 1.00 94.62 84 LEU A O 1
ATOM 641 N N . GLN A 1 85 ? 0.163 -0.492 2.402 1.00 94.88 85 GLN A N 1
ATOM 642 C CA . GLN A 1 85 ? -0.439 -1.659 3.057 1.00 94.88 85 GLN A CA 1
ATOM 643 C C . GLN A 1 85 ? -0.241 -1.623 4.577 1.00 94.88 85 GLN A C 1
ATOM 645 O O . GLN A 1 85 ? -1.191 -1.838 5.332 1.00 94.88 85 GLN A O 1
ATOM 650 N N . SER A 1 86 ? 0.973 -1.301 5.028 1.00 93.88 86 SER A N 1
ATOM 651 C CA . SER A 1 86 ? 1.287 -1.130 6.449 1.00 93.88 86 SER A CA 1
ATOM 652 C C . SER A 1 86 ? 0.451 -0.010 7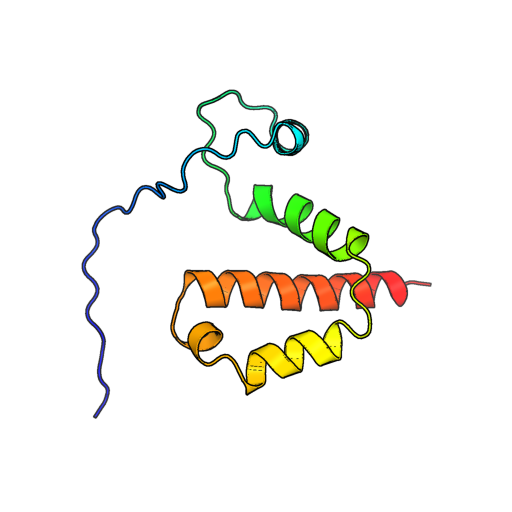.079 1.00 93.88 86 SER A C 1
ATOM 654 O O . SER A 1 86 ? -0.133 -0.196 8.148 1.00 93.88 86 SER A O 1
ATOM 656 N N . ALA A 1 87 ? 0.302 1.116 6.374 1.00 93.00 87 ALA A N 1
ATOM 657 C CA . ALA A 1 87 ? -0.543 2.226 6.799 1.00 93.00 87 ALA A CA 1
ATOM 658 C C . ALA A 1 87 ? -2.002 1.819 6.992 1.00 93.00 87 ALA A C 1
ATOM 660 O O . ALA A 1 87 ? -2.591 2.114 8.032 1.00 93.00 87 ALA A O 1
ATOM 661 N N . TYR A 1 88 ? -2.568 1.083 6.039 1.00 95.25 88 TYR A N 1
ATOM 662 C CA . TYR A 1 88 ? -3.921 0.552 6.166 1.00 95.25 88 TYR A CA 1
ATOM 663 C C . 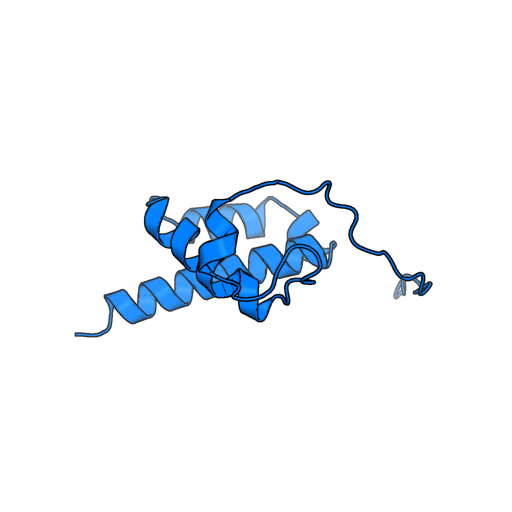TYR A 1 88 ? -4.077 -0.347 7.403 1.00 95.25 88 TYR A C 1
ATOM 665 O O . TYR A 1 88 ? -5.003 -0.145 8.1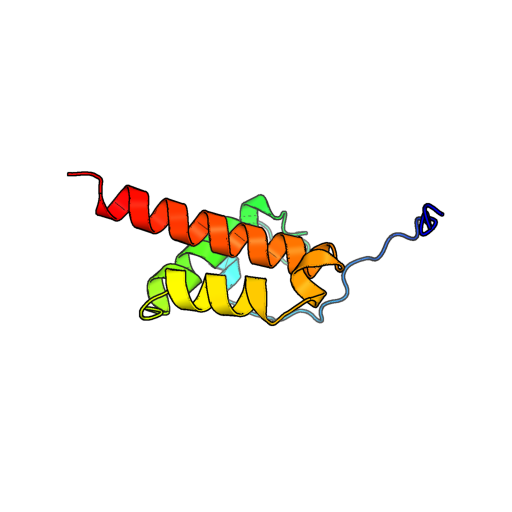88 1.00 95.25 88 TYR A O 1
ATOM 673 N N . ILE A 1 89 ? -3.146 -1.281 7.629 1.00 94.31 89 ILE A N 1
ATOM 674 C CA . ILE A 1 89 ? -3.173 -2.166 8.805 1.00 94.31 89 ILE A CA 1
ATOM 675 C C . ILE A 1 89 ? -3.103 -1.352 10.101 1.00 94.31 89 ILE A C 1
ATOM 677 O O . ILE A 1 89 ? -3.850 -1.634 11.039 1.00 94.31 89 ILE A O 1
ATOM 681 N N . GLN A 1 90 ? -2.239 -0.338 10.158 1.00 93.19 90 GLN A N 1
ATOM 682 C CA . GLN A 1 90 ? -2.100 0.520 11.331 1.00 93.19 90 GLN A CA 1
ATOM 683 C C . GLN A 1 90 ? -3.382 1.308 11.621 1.00 93.19 90 GLN A C 1
ATOM 685 O O . GLN A 1 90 ? -3.830 1.347 12.764 1.00 93.19 90 GLN A O 1
ATOM 690 N N . ILE A 1 91 ? -4.014 1.877 10.593 1.00 92.62 91 ILE A N 1
ATOM 691 C CA . ILE A 1 91 ? -5.293 2.589 10.726 1.00 92.62 91 ILE A CA 1
ATOM 692 C C . ILE A 1 91 ? -6.391 1.640 11.225 1.00 92.62 91 ILE A C 1
ATOM 694 O O . ILE A 1 91 ? -7.181 2.010 12.093 1.00 92.62 91 ILE A O 1
ATOM 698 N N . CYS A 1 92 ? -6.443 0.411 10.703 1.00 91.19 92 CYS A N 1
ATOM 699 C CA . CYS A 1 92 ? -7.390 -0.604 11.162 1.00 91.19 92 CYS A CA 1
ATOM 700 C C . CYS A 1 92 ? -7.164 -0.989 12.629 1.00 91.19 92 CYS A C 1
ATOM 702 O O . CYS A 1 92 ? -8.138 -1.120 13.367 1.00 91.19 92 CYS A O 1
ATOM 704 N N . LYS A 1 93 ? -5.904 -1.144 13.056 1.00 93.06 93 LYS A N 1
ATOM 705 C CA . LYS A 1 93 ? -5.558 -1.424 14.457 1.00 93.06 93 LYS A CA 1
ATOM 706 C C . LYS A 1 93 ? -5.999 -0.297 15.383 1.00 93.06 93 LYS A C 1
ATOM 708 O O . LYS A 1 93 ? -6.657 -0.581 16.374 1.00 93.06 93 LYS A O 1
ATOM 713 N N . GLU A 1 94 ? -5.702 0.953 15.033 1.00 90.25 94 GLU A N 1
ATOM 714 C CA . GLU A 1 94 ? -6.077 2.116 15.849 1.00 90.25 94 GLU A CA 1
ATOM 715 C C . GLU A 1 94 ? -7.599 2.274 15.947 1.00 90.25 94 GLU A C 1
ATOM 717 O O . GLU A 1 94 ? -8.125 2.589 17.005 1.00 90.25 94 GLU A O 1
ATOM 722 N N . ARG A 1 95 ? -8.337 1.978 14.867 1.00 84.75 95 ARG A N 1
ATOM 723 C CA . ARG A 1 95 ? -9.809 1.950 14.906 1.00 84.75 95 ARG A CA 1
ATOM 724 C C . ARG A 1 95 ? -10.389 0.807 15.736 1.00 84.75 95 ARG A C 1
ATOM 726 O O . ARG A 1 95 ? -11.533 0.908 16.163 1.00 84.75 95 ARG A O 1
ATOM 733 N N . SER A 1 96 ? -9.656 -0.294 15.875 1.00 83.88 96 SER A N 1
ATOM 734 C CA . SER A 1 96 ? -10.080 -1.472 16.635 1.00 83.88 96 SER A CA 1
ATOM 735 C C . SER A 1 96 ? -9.616 -1.437 18.094 1.00 83.88 96 SER A C 1
ATOM 737 O O . SER A 1 96 ? -9.969 -2.347 18.846 1.00 83.88 96 SER A O 1
ATOM 739 N N . ASN A 1 97 ? -8.810 -0.447 18.484 1.00 67.62 97 ASN A N 1
ATOM 740 C CA . ASN A 1 97 ? -8.391 -0.241 19.861 1.00 67.62 97 ASN A CA 1
ATOM 741 C C . ASN A 1 97 ? -9.551 0.442 20.621 1.00 67.62 97 ASN A C 1
ATOM 743 O O . ASN A 1 97 ? -9.975 1.513 20.182 1.00 67.62 97 ASN A O 1
ATOM 747 N N . PRO A 1 98 ? -10.124 -0.197 21.659 1.00 54.44 98 PRO A N 1
ATOM 748 C CA . PRO A 1 98 ? -11.294 0.313 22.378 1.00 54.44 98 PRO A CA 1
ATOM 749 C C . PRO A 1 98 ? -11.018 1.584 23.189 1.00 54.44 98 PRO A C 1
ATOM 751 O O . PRO A 1 98 ? -9.870 1.768 23.654 1.00 54.44 98 PRO A O 1
#

pLDDT: mean 73.96, std 21.77, range [31.14, 96.62]

Secondary structure (DSSP, 8-state):
---------------------GGGGGG--S-TT----HHHHHHHHHHHHHHTT-TTHHHHHHHHHHH-THHHH-HHHHHHHHHHHHHHHHHHHHHH--

InterPro domains:
  IPR003123 VPS9 domain [PF02204] (28-92)
  IPR003123 VPS9 domain [PS51205] (1-98)
  IPR037191 VPS9 domain superfamily [G3DSA:1.20.1050.80] (13-97)
  IPR037191 VPS9 domain superfamily [SSF109993] (34-94)
  IPR051984 Alsin [PTHR46089] (30-95)

Organism: Bursaphelenchus xylophilus (NCBI:txid6326)

Radius of gyration: 16.79 Å; Cα contacts (8 Å, |Δi|>4): 25; chains: 1; bounding box: 39×44×39 Å